Protein AF-A0A443ZGD3-F1 (afdb_monomer_lite)

Secondary structure (DSSP, 8-state):
------TTPPPPB-TTB-TTSEE-HHHHTTSPEEEEE--TT--TT-EEEEEEEEE-TT--EEEEEPPPEE--TTHHHH-EEEEEPHHHHHTTTTSEEEEEEEETTS-----EEEEES-SSSTTS-------

Structure (mmCIF, N/CA/C/O backbone):
data_AF-A0A443ZGD3-F1
#
_entry.id   AF-A0A443ZGD3-F1
#
loop_
_atom_site.group_PDB
_atom_site.id
_atom_site.type_symbol
_atom_site.label_atom_id
_atom_site.label_alt_id
_atom_site.label_comp_id
_atom_site.label_asym_id
_atom_site.label_entity_id
_atom_site.label_seq_id
_atom_site.pdbx_PDB_ins_code
_atom_site.Cartn_x
_atom_site.Cartn_y
_atom_site.Cartn_z
_atom_site.occupancy
_atom_site.B_iso_or_equiv
_atom_site.auth_seq_id
_atom_site.auth_comp_id
_atom_site.auth_asym_id
_atom_site.auth_atom_id
_atom_site.pdbx_PDB_model_num
ATOM 1 N N . MET A 1 1 ? 25.923 14.481 -15.126 1.00 35.41 1 MET A N 1
ATOM 2 C CA . MET A 1 1 ? 25.003 14.974 -14.079 1.00 35.41 1 MET A CA 1
ATOM 3 C C . MET A 1 1 ? 23.588 14.641 -14.518 1.00 35.41 1 MET A C 1
ATOM 5 O O . MET A 1 1 ? 23.131 15.212 -15.498 1.00 35.41 1 MET A O 1
ATOM 9 N N . SER A 1 2 ? 22.950 13.646 -13.897 1.00 38.53 2 SER A N 1
ATOM 10 C CA . SER A 1 2 ? 21.572 13.266 -14.232 1.00 38.53 2 SER A CA 1
ATOM 11 C C . SER A 1 2 ? 20.614 14.201 -13.501 1.00 38.53 2 SER A C 1
ATOM 13 O O . SER A 1 2 ? 20.649 14.291 -12.276 1.00 38.53 2 SER A O 1
ATOM 15 N N . VAL A 1 3 ? 19.807 14.933 -14.263 1.00 40.28 3 VAL A N 1
ATOM 16 C CA . VAL A 1 3 ? 18.680 15.705 -13.744 1.00 40.28 3 VAL A CA 1
ATOM 17 C C . VAL A 1 3 ? 17.654 14.688 -13.249 1.00 40.28 3 VAL A C 1
ATOM 19 O O . VAL A 1 3 ? 17.093 13.950 -14.058 1.00 40.28 3 VAL A O 1
ATOM 22 N N . LEU A 1 4 ? 17.425 14.624 -11.935 1.00 42.72 4 LEU A N 1
ATOM 23 C CA . LEU A 1 4 ? 16.331 13.845 -11.356 1.00 42.72 4 LEU A CA 1
ATOM 24 C C . LEU A 1 4 ? 15.015 14.413 -11.898 1.00 42.72 4 LEU A C 1
ATOM 26 O O . LEU A 1 4 ? 14.527 15.438 -11.426 1.00 42.72 4 LEU A O 1
ATOM 30 N N . ARG A 1 5 ? 14.464 13.786 -12.941 1.00 47.66 5 ARG A N 1
ATOM 31 C CA . ARG A 1 5 ? 13.128 14.108 -13.441 1.00 47.66 5 ARG A CA 1
ATOM 32 C C . ARG A 1 5 ? 12.121 13.625 -12.402 1.00 47.66 5 ARG A C 1
ATOM 34 O O . ARG A 1 5 ? 11.791 12.449 -12.353 1.00 47.66 5 ARG A O 1
ATOM 41 N N . THR A 1 6 ? 11.617 14.539 -11.584 1.00 49.94 6 THR A N 1
ATOM 42 C CA . THR A 1 6 ? 10.436 14.322 -10.732 1.00 49.94 6 THR A CA 1
ATOM 43 C C . THR A 1 6 ? 9.129 14.231 -11.536 1.00 49.94 6 THR A C 1
ATOM 45 O O . THR A 1 6 ? 8.075 13.976 -10.965 1.00 49.94 6 THR A O 1
ATOM 48 N N . SER A 1 7 ? 9.163 14.404 -12.861 1.00 48.62 7 SER A N 1
ATOM 49 C CA . SER A 1 7 ? 7.989 14.342 -13.736 1.00 48.62 7 SER A CA 1
ATOM 50 C C . SER A 1 7 ? 7.752 12.916 -14.259 1.00 48.62 7 SER A C 1
ATOM 52 O O . SER A 1 7 ? 8.286 12.552 -15.309 1.00 48.62 7 SER A O 1
ATOM 54 N N . GLY A 1 8 ? 6.969 12.108 -13.541 1.00 60.50 8 GLY A N 1
ATOM 55 C CA . GLY A 1 8 ? 6.509 10.803 -14.048 1.00 60.50 8 GLY A CA 1
ATOM 56 C C . GLY A 1 8 ? 6.043 9.798 -12.996 1.00 60.50 8 GLY A C 1
ATOM 57 O O . GLY A 1 8 ? 5.419 8.800 -13.344 1.00 60.50 8 GLY A O 1
ATOM 58 N N . PHE A 1 9 ? 6.318 10.047 -11.716 1.00 71.75 9 PHE A N 1
ATOM 59 C CA . PHE A 1 9 ? 5.877 9.147 -10.658 1.00 71.75 9 PHE A CA 1
ATOM 60 C C . PHE A 1 9 ? 4.459 9.466 -10.214 1.00 71.75 9 PHE A C 1
ATOM 62 O O . PHE A 1 9 ? 4.123 10.607 -9.898 1.00 71.75 9 PHE A O 1
ATOM 69 N N . GLU A 1 10 ? 3.639 8.427 -10.184 1.00 86.62 10 GLU A N 1
ATOM 70 C CA . GLU A 1 10 ? 2.233 8.520 -9.835 1.00 86.62 10 GLU A CA 1
ATOM 71 C C . GLU A 1 10 ? 2.024 8.063 -8.396 1.00 86.62 10 GLU A C 1
ATOM 73 O O . GLU A 1 10 ? 2.754 7.219 -7.862 1.00 86.62 10 GLU A O 1
ATOM 78 N N . LYS A 1 11 ? 1.000 8.639 -7.768 1.00 91.94 11 LYS A N 1
ATOM 79 C CA . LYS A 1 11 ? 0.497 8.178 -6.481 1.00 91.94 11 LYS A CA 1
ATOM 80 C C . LYS A 1 11 ? 0.023 6.728 -6.649 1.00 91.94 11 LYS A C 1
ATOM 82 O O . LYS A 1 11 ? -0.722 6.461 -7.594 1.00 91.94 11 LYS A O 1
ATOM 87 N N . PRO A 1 12 ? 0.422 5.795 -5.768 1.00 95.00 12 PRO A N 1
ATOM 88 C CA . PRO A 1 12 ? -0.102 4.443 -5.851 1.00 95.00 12 PRO A CA 1
ATOM 89 C C . PRO A 1 12 ? -1.615 4.459 -5.604 1.00 95.00 12 PRO A C 1
ATOM 91 O O . PRO A 1 12 ? -2.139 5.347 -4.930 1.00 95.00 12 PRO A O 1
ATOM 94 N N . ARG A 1 13 ? -2.326 3.478 -6.153 1.00 96.38 13 ARG A N 1
ATOM 95 C CA . ARG A 1 13 ? -3.787 3.393 -6.053 1.00 96.38 13 ARG A CA 1
ATOM 96 C C . ARG A 1 13 ? -4.187 2.311 -5.065 1.00 96.38 13 ARG A C 1
ATOM 98 O O . ARG A 1 13 ? -3.614 1.232 -5.087 1.00 96.38 13 ARG A O 1
ATOM 105 N N . ILE A 1 14 ? -5.201 2.573 -4.252 1.00 97.62 14 ILE A N 1
ATOM 106 C CA . ILE A 1 14 ? -5.879 1.560 -3.436 1.00 97.62 14 ILE A CA 1
ATOM 107 C C . ILE A 1 14 ? -7.326 1.532 -3.946 1.00 97.62 14 ILE A C 1
ATOM 109 O O . ILE A 1 14 ? -8.044 2.505 -3.713 1.00 97.62 14 ILE A O 1
ATOM 113 N N . PRO A 1 15 ? -7.728 0.519 -4.739 1.00 96.81 15 PRO A N 1
ATOM 114 C CA . PRO A 1 15 ? -9.033 0.510 -5.405 1.00 96.81 15 PRO A CA 1
ATOM 115 C C . PRO A 1 15 ? -10.226 0.523 -4.449 1.00 96.81 15 PRO A C 1
ATOM 117 O O . PRO A 1 15 ? -11.250 1.102 -4.790 1.00 96.81 15 PRO A O 1
ATOM 120 N N . ASP A 1 16 ? -10.065 -0.063 -3.263 1.00 95.31 16 ASP A N 1
ATOM 121 C CA . ASP A 1 16 ? -11.137 -0.224 -2.274 1.00 95.31 16 ASP A CA 1
ATOM 122 C C . ASP A 1 16 ? -11.349 1.024 -1.397 1.00 95.31 16 ASP A C 1
ATOM 124 O O . ASP A 1 16 ? -12.081 0.977 -0.411 1.00 95.31 16 ASP A O 1
ATOM 128 N N . LEU A 1 17 ? -10.709 2.152 -1.730 1.00 96.19 17 LEU A N 1
ATOM 129 C CA . LEU A 1 17 ? -10.970 3.415 -1.046 1.00 96.19 17 LEU A CA 1
ATOM 130 C C . LEU A 1 17 ? -12.276 4.041 -1.522 1.00 96.19 17 LEU A C 1
ATOM 132 O O . LEU A 1 17 ? -12.499 4.217 -2.721 1.00 96.19 17 LEU A O 1
ATOM 136 N N . ASN A 1 18 ? -13.092 4.477 -0.566 1.00 94.31 18 ASN A N 1
ATOM 137 C CA . ASN A 1 18 ? -14.241 5.327 -0.853 1.00 94.31 18 ASN A CA 1
ATOM 138 C C . ASN A 1 18 ? -13.818 6.781 -1.181 1.00 94.31 18 ASN A C 1
ATOM 140 O O . ASN A 1 18 ? -12.638 7.144 -1.159 1.00 94.31 18 ASN A O 1
ATOM 144 N N . GLU A 1 19 ? -14.795 7.650 -1.454 1.00 93.56 19 GLU A N 1
ATOM 145 C CA . GLU A 1 19 ? -14.567 9.069 -1.782 1.00 93.56 19 GLU A CA 1
ATOM 146 C C . GLU A 1 19 ? -13.884 9.884 -0.662 1.00 93.56 19 GLU A C 1
ATOM 148 O O . GLU A 1 19 ? -13.304 10.939 -0.925 1.00 93.56 19 GLU A O 1
ATOM 153 N N . PHE A 1 20 ? -13.885 9.372 0.571 1.00 93.81 20 PHE A N 1
ATOM 154 C CA . PHE 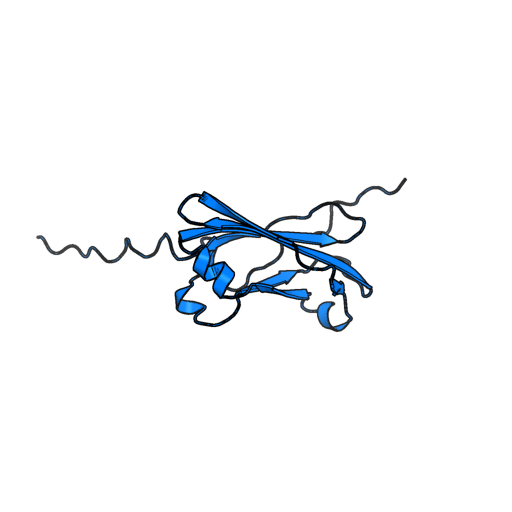A 1 20 ? -13.235 9.966 1.741 1.00 93.81 20 PHE A CA 1
ATOM 155 C C . PHE A 1 20 ? -11.839 9.381 2.017 1.00 93.81 20 PHE A C 1
ATOM 157 O O . PHE A 1 20 ? -11.196 9.758 2.996 1.00 93.81 20 PHE A O 1
ATOM 164 N N . ASN A 1 21 ? -11.324 8.523 1.129 1.00 95.88 21 ASN A N 1
ATOM 165 C CA . ASN A 1 21 ? -10.102 7.738 1.322 1.00 95.88 21 ASN A CA 1
ATOM 166 C C . ASN A 1 21 ? -10.186 6.777 2.517 1.00 95.88 21 ASN A C 1
ATOM 168 O O . ASN A 1 21 ? -9.197 6.587 3.219 1.00 95.88 21 ASN A O 1
ATOM 172 N N . GLU A 1 22 ? -11.336 6.166 2.766 1.00 96.44 22 GLU A N 1
ATOM 173 C CA . GLU A 1 22 ? -11.481 5.157 3.817 1.00 96.44 22 GLU A CA 1
ATOM 174 C C . GLU A 1 22 ? -11.538 3.759 3.214 1.00 96.44 22 GLU A C 1
ATOM 176 O O . GLU A 1 22 ? -12.154 3.552 2.168 1.00 96.44 22 GLU A O 1
ATOM 181 N N . VAL A 1 23 ? -10.920 2.806 3.906 1.00 96.56 23 VAL A N 1
ATOM 182 C CA . VAL A 1 23 ? -11.120 1.376 3.673 1.00 96.56 23 VAL A CA 1
ATOM 183 C C . VAL A 1 23 ? -12.332 0.930 4.487 1.00 96.56 23 VAL A C 1
ATOM 185 O O . VAL A 1 23 ? -12.318 1.035 5.715 1.00 96.56 23 VAL A O 1
ATOM 188 N N . ASP A 1 24 ? -13.363 0.413 3.823 1.00 95.44 24 ASP A N 1
ATOM 189 C CA . ASP A 1 24 ? -14.459 -0.288 4.493 1.00 95.44 24 ASP A CA 1
ATOM 190 C C . ASP A 1 24 ? -13.982 -1.694 4.891 1.00 95.44 24 ASP A C 1
ATOM 192 O O . ASP A 1 24 ? -13.894 -2.601 4.065 1.00 95.44 24 ASP A O 1
ATOM 196 N N . ILE A 1 25 ? -13.606 -1.852 6.161 1.00 94.31 25 ILE A N 1
ATOM 197 C CA . ILE A 1 25 ? -13.063 -3.108 6.696 1.00 94.31 25 ILE A CA 1
ATOM 198 C C . ILE A 1 25 ? -14.129 -4.213 6.705 1.00 94.31 25 ILE A C 1
ATOM 200 O O . ILE A 1 25 ? -13.798 -5.374 6.470 1.00 94.31 25 ILE A O 1
ATOM 204 N N . ASP A 1 26 ? -15.403 -3.862 6.901 1.00 92.81 26 ASP A N 1
ATOM 205 C CA . ASP A 1 26 ? -16.492 -4.839 6.864 1.00 92.81 26 ASP A CA 1
ATOM 206 C C . ASP A 1 26 ? -16.679 -5.365 5.432 1.00 92.81 26 ASP A C 1
ATOM 208 O O . ASP A 1 26 ? -16.846 -6.568 5.222 1.00 92.81 26 ASP A O 1
ATOM 212 N N . GLN A 1 27 ? -16.584 -4.481 4.430 1.00 93.88 27 GLN A N 1
ATOM 213 C CA . GLN A 1 27 ? -16.614 -4.870 3.017 1.00 93.88 27 GLN A CA 1
ATOM 214 C C . GLN A 1 27 ? -15.362 -5.653 2.590 1.00 93.88 27 GLN A C 1
ATOM 216 O O . GLN A 1 27 ? -15.462 -6.546 1.746 1.00 93.88 27 GLN A O 1
ATOM 221 N N . LEU A 1 28 ? -14.195 -5.335 3.159 1.00 95.50 28 LEU A N 1
ATOM 222 C CA . LEU A 1 28 ? -12.941 -6.049 2.900 1.00 95.50 28 LEU A CA 1
ATOM 223 C C . LEU A 1 28 ? -13.021 -7.525 3.338 1.00 95.50 28 LEU A C 1
ATOM 225 O O . LEU A 1 28 ? -12.415 -8.395 2.704 1.00 95.50 28 LEU A O 1
ATOM 229 N N . GLY A 1 29 ? -13.787 -7.812 4.398 1.00 94.75 29 GLY A N 1
ATOM 230 C CA . GLY A 1 29 ? -13.961 -9.155 4.948 1.00 94.75 29 GLY A CA 1
ATOM 231 C C . GLY A 1 29 ? -12.624 -9.771 5.366 1.00 94.75 29 GLY A C 1
ATOM 232 O O . GLY A 1 29 ? -11.789 -9.097 5.960 1.00 94.75 29 GLY A O 1
ATOM 233 N N . ASP A 1 30 ? -12.393 -11.036 5.004 1.00 96.31 30 ASP A N 1
ATOM 234 C CA . ASP A 1 30 ? -11.136 -11.753 5.289 1.00 96.31 30 ASP A CA 1
ATOM 235 C C . ASP A 1 30 ? -10.050 -11.535 4.208 1.00 96.31 30 ASP A C 1
ATOM 237 O O . ASP A 1 30 ? -8.957 -12.109 4.263 1.00 96.31 30 ASP A O 1
ATOM 241 N N . GLY A 1 31 ? -10.351 -10.742 3.175 1.00 96.50 31 GLY A N 1
ATOM 242 C CA . GLY A 1 31 ? -9.462 -10.503 2.040 1.00 96.50 31 GLY A CA 1
ATOM 243 C C . GLY A 1 31 ? -8.312 -9.539 2.364 1.00 96.50 31 GLY A C 1
ATOM 244 O O . GLY A 1 31 ? -8.431 -8.693 3.250 1.00 96.50 31 GLY A O 1
ATOM 245 N N . PRO A 1 32 ? -7.172 -9.622 1.653 1.00 97.50 32 PRO A N 1
ATOM 246 C CA . PRO A 1 32 ? -6.126 -8.612 1.768 1.00 97.50 32 PRO A CA 1
ATOM 247 C C . PRO A 1 32 ? -6.573 -7.294 1.127 1.00 97.50 32 PRO A C 1
ATOM 249 O O . PRO A 1 32 ? -7.245 -7.307 0.096 1.00 97.50 32 PRO A O 1
ATOM 252 N N . LEU A 1 33 ? -6.103 -6.164 1.655 1.00 97.88 33 LEU A N 1
ATOM 253 C CA . LEU A 1 33 ? -6.239 -4.881 0.968 1.00 97.88 33 LEU A CA 1
ATOM 254 C C . LEU A 1 33 ? -5.248 -4.825 -0.199 1.00 97.88 33 LEU A C 1
ATOM 256 O O . LEU A 1 33 ? -4.056 -5.112 -0.035 1.00 97.88 33 LEU A O 1
ATOM 260 N N . LEU A 1 34 ? -5.733 -4.456 -1.383 1.00 97.94 34 LEU A N 1
ATOM 261 C CA . LEU A 1 34 ? -4.906 -4.366 -2.583 1.00 97.94 34 LEU A CA 1
ATOM 262 C C . LEU A 1 34 ? -4.425 -2.935 -2.811 1.00 97.94 34 LEU A C 1
ATOM 264 O O . LEU A 1 34 ? -5.206 -1.986 -2.819 1.00 97.94 34 LEU A O 1
ATOM 268 N N . ALA A 1 35 ? -3.131 -2.790 -3.078 1.00 97.38 35 ALA A N 1
ATOM 269 C CA . ALA A 1 35 ? -2.544 -1.545 -3.546 1.00 97.38 35 ALA A CA 1
ATOM 270 C C . ALA A 1 35 ? -1.828 -1.770 -4.881 1.00 97.38 35 ALA A C 1
ATOM 272 O O . ALA A 1 35 ? -1.176 -2.788 -5.086 1.00 97.38 35 ALA A O 1
ATOM 273 N N . ILE A 1 36 ? -1.947 -0.822 -5.801 1.00 97.62 36 ILE A N 1
ATOM 274 C CA . ILE A 1 36 ? -1.416 -0.907 -7.159 1.00 97.62 36 ILE A CA 1
ATOM 275 C C . ILE A 1 36 ? -0.362 0.176 -7.332 1.00 97.62 36 ILE A C 1
ATOM 277 O O . ILE A 1 36 ? -0.634 1.370 -7.177 1.00 97.62 36 ILE A O 1
ATOM 281 N N . ILE A 1 37 ? 0.843 -0.253 -7.687 1.00 95.75 37 ILE A N 1
ATOM 282 C CA . ILE A 1 37 ? 1.943 0.628 -8.054 1.00 95.75 37 ILE A CA 1
ATOM 283 C C . ILE A 1 37 ? 2.018 0.675 -9.575 1.00 95.75 37 ILE A C 1
ATOM 285 O O . ILE A 1 37 ? 2.280 -0.335 -10.227 1.00 95.75 37 ILE A O 1
ATOM 289 N N . LYS A 1 38 ? 1.822 1.866 -10.136 1.00 94.94 38 LYS A N 1
ATOM 290 C CA . LYS A 1 38 ? 2.027 2.166 -11.551 1.00 94.94 38 LYS A CA 1
ATOM 291 C C . LYS A 1 38 ? 2.720 3.517 -11.667 1.00 94.94 38 LYS A C 1
ATOM 293 O O . LYS A 1 38 ? 2.514 4.377 -10.818 1.00 94.94 38 LYS A O 1
ATOM 298 N N . TYR A 1 39 ? 3.579 3.671 -12.665 1.00 92.38 39 TYR A N 1
ATOM 299 C CA . TYR A 1 39 ? 4.249 4.933 -12.957 1.00 92.38 39 TYR A CA 1
ATOM 300 C C . TYR A 1 39 ? 4.640 5.007 -14.429 1.00 92.38 39 TYR A C 1
ATOM 302 O O . TYR A 1 39 ? 4.860 3.981 -15.086 1.00 92.38 39 TYR A O 1
ATOM 310 N N . ALA A 1 40 ? 4.751 6.231 -14.937 1.00 89.88 40 ALA A N 1
ATOM 311 C CA . ALA A 1 40 ? 5.213 6.480 -16.289 1.00 89.88 40 ALA A CA 1
ATOM 312 C C . ALA A 1 40 ? 6.663 6.001 -16.454 1.00 89.88 40 ALA A C 1
ATOM 314 O O . ALA A 1 40 ? 7.536 6.316 -15.647 1.00 89.88 40 ALA A O 1
ATOM 315 N N . GLY A 1 41 ? 6.920 5.244 -17.521 1.00 90.00 41 GLY A N 1
ATOM 316 C CA . GLY A 1 41 ? 8.244 4.676 -17.787 1.00 90.00 41 GLY A CA 1
ATOM 317 C C . GLY A 1 41 ? 8.579 3.419 -16.981 1.00 90.00 41 GLY A C 1
ATOM 318 O O . GLY A 1 41 ? 9.734 3.010 -16.993 1.00 90.00 41 GLY A O 1
ATOM 319 N N . MET A 1 42 ? 7.599 2.800 -16.310 1.00 92.94 42 MET A N 1
ATOM 320 C CA . MET A 1 42 ? 7.753 1.462 -15.732 1.00 92.94 42 MET A CA 1
ATOM 321 C C . MET A 1 42 ? 8.268 0.473 -16.783 1.00 92.94 42 MET A C 1
ATOM 323 O O . MET A 1 42 ? 7.678 0.347 -17.855 1.00 92.94 42 MET A O 1
ATOM 327 N N . GLN A 1 43 ? 9.348 -0.231 -16.450 1.00 94.62 43 GLN A N 1
ATOM 328 C CA . GLN A 1 43 ? 10.037 -1.175 -17.332 1.00 94.62 43 GLN A CA 1
ATOM 329 C C . GLN A 1 43 ? 10.422 -2.450 -16.574 1.00 94.62 43 GLN A C 1
ATOM 331 O O . GLN A 1 43 ? 10.618 -2.431 -15.357 1.00 94.62 43 GLN A O 1
ATOM 336 N N . VAL A 1 44 ? 10.554 -3.564 -17.299 1.00 96.75 44 VAL A N 1
ATOM 337 C C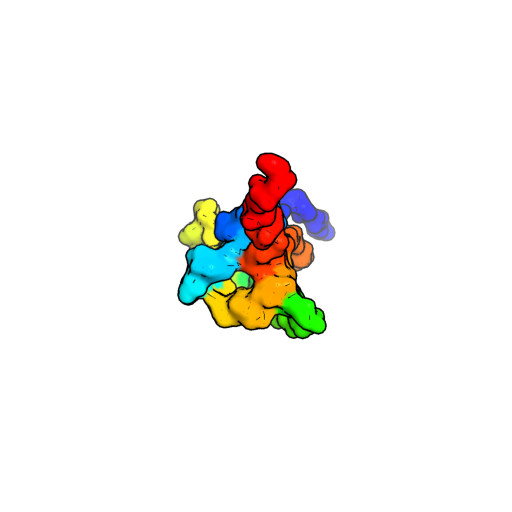A . VAL A 1 44 ? 11.000 -4.837 -16.718 1.00 96.75 44 VAL A CA 1
ATOM 338 C C . VAL A 1 44 ? 12.368 -4.677 -16.059 1.00 96.75 44 VAL A C 1
ATOM 340 O O . VAL A 1 44 ? 13.284 -4.088 -16.628 1.00 96.75 44 VAL A O 1
ATOM 343 N N . GLY A 1 45 ? 12.507 -5.239 -14.860 1.00 94.88 45 GLY A N 1
ATOM 344 C CA . GLY A 1 45 ? 13.748 -5.219 -14.090 1.00 94.88 45 GLY A CA 1
ATOM 345 C C . GLY A 1 45 ? 13.909 -4.014 -13.164 1.00 94.88 45 GLY A C 1
ATOM 346 O O . GLY A 1 45 ? 14.805 -4.045 -12.318 1.00 94.88 45 GLY A O 1
ATOM 347 N N . ASP A 1 46 ? 13.036 -3.001 -13.243 1.00 94.38 46 ASP A N 1
ATOM 348 C CA . ASP A 1 46 ? 12.963 -1.976 -12.200 1.00 94.38 46 ASP A CA 1
ATOM 349 C C . ASP A 1 46 ? 12.740 -2.646 -10.838 1.00 94.38 46 ASP A C 1
ATOM 351 O O . ASP A 1 46 ? 11.911 -3.545 -10.698 1.00 94.38 46 ASP A O 1
ATOM 355 N N . LEU A 1 47 ? 13.468 -2.205 -9.814 1.00 95.06 47 LEU A N 1
ATOM 356 C CA . LEU A 1 47 ? 13.287 -2.702 -8.453 1.00 95.06 47 LEU A CA 1
ATOM 357 C C . LEU A 1 47 ? 12.430 -1.719 -7.662 1.00 95.06 47 LEU A C 1
ATOM 359 O O . LEU A 1 47 ? 12.846 -0.589 -7.412 1.00 95.06 47 LEU A O 1
ATOM 363 N N . VAL A 1 48 ? 11.257 -2.168 -7.230 1.00 94.50 48 VAL A N 1
ATOM 364 C CA . VAL A 1 48 ? 10.285 -1.371 -6.477 1.00 94.50 48 VAL A CA 1
ATOM 365 C C . VAL A 1 48 ? 10.291 -1.803 -5.014 1.00 94.50 48 VAL A C 1
ATOM 367 O O . VAL A 1 48 ? 10.239 -2.991 -4.717 1.00 94.50 48 VAL A O 1
ATOM 370 N N . ALA A 1 49 ? 10.338 -0.850 -4.087 1.00 94.75 49 ALA A N 1
ATOM 371 C CA . ALA A 1 49 ? 10.245 -1.076 -2.647 1.00 94.75 49 ALA A CA 1
ATOM 372 C C . ALA A 1 49 ? 8.947 -0.453 -2.101 1.00 94.75 49 ALA A C 1
ATOM 374 O O . ALA A 1 49 ? 8.911 0.763 -1.898 1.00 94.75 49 ALA A O 1
ATOM 375 N N . PRO A 1 50 ? 7.880 -1.248 -1.897 1.00 95.69 50 PRO A N 1
ATOM 376 C CA . PRO A 1 50 ? 6.647 -0.790 -1.263 1.00 95.69 50 PRO A CA 1
ATOM 377 C C . PRO A 1 50 ? 6.833 -0.519 0.233 1.00 95.69 50 PRO A C 1
ATOM 379 O O . PRO A 1 50 ? 7.570 -1.235 0.917 1.00 95.69 50 PRO A O 1
ATOM 382 N N . ARG A 1 51 ? 6.100 0.465 0.751 1.00 96.19 51 ARG A N 1
ATOM 383 C CA . ARG A 1 51 ? 6.056 0.806 2.172 1.00 96.19 51 ARG A CA 1
ATOM 384 C C . ARG A 1 51 ? 4.626 1.106 2.610 1.00 96.19 51 ARG A C 1
ATOM 386 O O . ARG A 1 51 ? 3.910 1.853 1.946 1.00 96.19 51 ARG A O 1
ATOM 393 N N . TRP A 1 52 ? 4.236 0.536 3.741 1.00 97.06 52 TRP A N 1
ATOM 394 C CA . TRP A 1 52 ? 2.954 0.751 4.400 1.00 97.06 52 TRP A CA 1
ATOM 395 C C . TRP A 1 52 ? 3.209 1.233 5.824 1.00 97.06 52 TRP A C 1
ATOM 397 O O . TRP A 1 52 ? 3.691 0.476 6.661 1.00 97.06 52 TRP A O 1
ATOM 407 N N . VAL A 1 53 ? 2.929 2.504 6.088 1.00 96.88 53 VAL A N 1
ATOM 408 C CA . VAL A 1 53 ? 3.260 3.159 7.359 1.00 96.88 53 VAL A CA 1
ATOM 409 C C . VAL A 1 53 ? 2.044 3.882 7.899 1.00 96.88 53 VAL A C 1
ATOM 411 O O . VAL A 1 53 ? 1.323 4.524 7.141 1.00 96.88 53 VAL A O 1
ATOM 414 N N . GLY A 1 54 ? 1.813 3.815 9.200 1.00 97.19 54 GLY A N 1
ATOM 415 C CA . GLY A 1 54 ? 0.627 4.419 9.781 1.00 97.19 54 GLY A CA 1
ATOM 416 C C . GLY A 1 54 ? 0.579 4.312 11.286 1.00 97.19 54 GLY A C 1
ATOM 417 O O . GLY A 1 54 ? 1.575 3.987 11.939 1.00 97.19 54 GLY A O 1
ATOM 418 N N . ALA A 1 55 ? -0.598 4.610 11.817 1.00 97.50 55 ALA A N 1
ATOM 419 C CA . ALA A 1 55 ? -0.896 4.436 13.220 1.00 97.50 55 ALA A CA 1
ATOM 420 C C . ALA A 1 55 ? -2.339 3.970 13.411 1.00 97.50 55 ALA A C 1
ATOM 422 O O . ALA A 1 55 ? -3.236 4.416 12.693 1.00 97.50 55 ALA A O 1
ATOM 423 N N . GLY A 1 56 ? -2.556 3.091 14.385 1.00 95.06 56 GLY A N 1
ATOM 424 C CA . GLY A 1 56 ? -3.898 2.711 14.809 1.00 95.06 56 GLY A CA 1
ATOM 425 C C . GLY A 1 56 ? -4.571 3.785 15.681 1.00 95.06 56 GLY A C 1
ATOM 426 O O . GLY A 1 56 ? -4.001 4.863 15.907 1.00 95.06 56 GLY A O 1
ATOM 427 N N . PRO A 1 57 ? -5.806 3.541 16.154 1.00 93.88 57 PRO A N 1
ATOM 428 C CA . PRO A 1 57 ? -6.643 4.549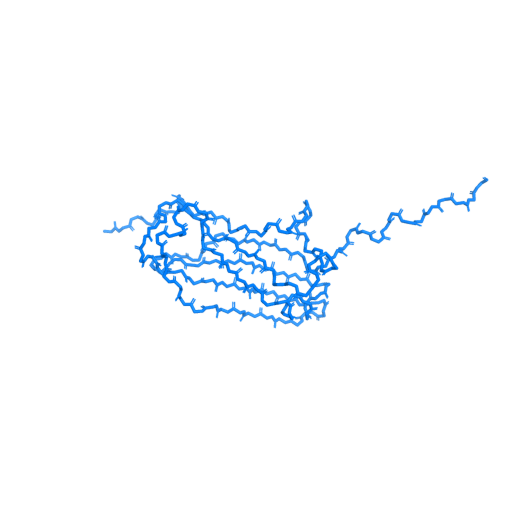 16.810 1.00 93.88 57 PRO A CA 1
ATOM 429 C C . PRO A 1 57 ? -6.059 5.088 18.122 1.00 93.88 57 PRO A C 1
ATOM 431 O O . PRO A 1 57 ? -6.432 6.183 18.546 1.00 93.88 57 PRO A O 1
ATOM 434 N N . THR A 1 58 ? -5.157 4.349 18.778 1.00 93.62 58 THR A N 1
ATOM 435 C CA . THR A 1 58 ? -4.519 4.779 20.033 1.00 93.62 58 THR A CA 1
ATOM 436 C C . THR A 1 58 ? -3.133 5.397 19.825 1.00 93.62 58 THR A C 1
ATOM 438 O O . THR A 1 58 ? -2.483 5.800 20.790 1.00 93.62 58 THR A O 1
ATOM 441 N N . GLY A 1 59 ? -2.697 5.542 18.568 1.00 91.50 59 GLY A N 1
ATOM 442 C CA . GLY A 1 59 ? -1.399 6.108 18.194 1.00 91.50 59 GLY A CA 1
ATOM 443 C C . GLY A 1 59 ? -0.266 5.082 18.111 1.00 91.50 59 GLY A C 1
ATOM 444 O O . GLY A 1 59 ? 0.893 5.466 17.956 1.00 91.50 59 GLY A O 1
ATOM 445 N N . GLU A 1 60 ? -0.575 3.790 18.201 1.00 94.62 60 GLU A N 1
ATOM 446 C CA . GLU A 1 60 ? 0.356 2.695 17.965 1.00 94.62 60 GLU A CA 1
ATOM 447 C C . GLU A 1 60 ? 0.841 2.717 16.514 1.00 94.62 60 GLU A C 1
ATOM 449 O O . GLU A 1 60 ? 0.055 2.611 15.578 1.00 94.62 60 GLU A O 1
ATOM 454 N N . VAL A 1 61 ? 2.146 2.906 16.323 1.00 96.00 61 VAL A N 1
ATOM 455 C CA . VAL A 1 61 ? 2.741 3.070 14.994 1.00 96.00 61 VAL A CA 1
ATOM 456 C C . VAL A 1 61 ? 3.123 1.729 14.378 1.00 96.00 61 VAL A C 1
ATOM 458 O O . VAL A 1 61 ? 3.620 0.834 15.062 1.00 96.00 61 VAL A O 1
ATOM 461 N N . PHE A 1 62 ? 2.979 1.626 13.061 1.00 95.50 62 PHE A N 1
ATOM 462 C CA . PHE A 1 62 ? 3.525 0.528 12.267 1.00 95.50 62 PHE A CA 1
ATOM 463 C C . PHE A 1 62 ? 4.254 1.069 11.034 1.00 95.50 62 PHE A C 1
ATOM 465 O O . PHE A 1 62 ? 3.905 2.118 10.493 1.00 95.50 62 PHE A O 1
ATOM 472 N N . ASP A 1 63 ? 5.268 0.333 10.583 1.00 95.44 63 ASP A N 1
ATOM 473 C CA . ASP A 1 63 ? 6.060 0.647 9.391 1.00 95.44 63 ASP A CA 1
ATOM 474 C C . ASP A 1 63 ? 6.490 -0.663 8.716 1.00 95.44 63 ASP A C 1
ATOM 476 O O . ASP A 1 63 ? 7.482 -1.289 9.088 1.00 95.44 63 ASP A O 1
ATOM 480 N N . ASP A 1 64 ? 5.680 -1.129 7.768 1.00 92.00 64 ASP A N 1
ATOM 481 C CA . ASP A 1 64 ? 5.928 -2.339 6.988 1.00 92.00 64 ASP A CA 1
ATOM 482 C C . ASP A 1 64 ? 6.624 -1.972 5.675 1.00 92.00 64 ASP A C 1
ATOM 484 O O . ASP A 1 64 ? 6.007 -1.494 4.717 1.00 92.00 64 ASP A O 1
ATOM 488 N N . ILE A 1 65 ? 7.932 -2.212 5.637 1.00 87.06 65 ILE A N 1
ATOM 489 C CA . ILE A 1 65 ? 8.748 -2.104 4.430 1.00 87.06 65 ILE A CA 1
ATOM 490 C C . ILE A 1 65 ? 8.816 -3.488 3.787 1.00 87.06 65 ILE A C 1
ATOM 492 O O . ILE A 1 65 ? 9.376 -4.429 4.354 1.00 87.06 65 ILE A O 1
ATOM 496 N N . LYS A 1 66 ? 8.282 -3.613 2.571 1.00 83.69 66 LYS A N 1
ATOM 497 C CA . LYS A 1 66 ? 8.336 -4.868 1.817 1.00 83.69 66 LYS A CA 1
ATOM 498 C C . LYS A 1 66 ? 9.701 -5.049 1.146 1.00 83.69 66 LYS A C 1
ATOM 500 O O . LYS A 1 66 ? 10.463 -4.102 0.936 1.00 83.69 66 LYS A O 1
ATOM 505 N N . ALA A 1 67 ? 9.997 -6.296 0.781 1.00 86.31 67 ALA A N 1
ATOM 506 C CA . ALA A 1 67 ? 11.162 -6.619 -0.036 1.00 86.31 67 ALA A CA 1
ATOM 507 C C . ALA A 1 67 ? 11.137 -5.849 -1.368 1.00 86.31 67 ALA A C 1
ATOM 509 O O . ALA A 1 67 ? 10.077 -5.455 -1.855 1.00 86.31 67 ALA A O 1
ATOM 510 N N . ARG A 1 68 ? 12.314 -5.667 -1.978 1.00 93.31 68 ARG A N 1
ATOM 511 C CA . ARG A 1 68 ? 12.407 -5.122 -3.337 1.00 93.31 68 ARG A CA 1
ATOM 512 C C . ARG A 1 68 ? 11.829 -6.133 -4.319 1.00 93.31 68 ARG A C 1
ATOM 514 O O . ARG A 1 68 ? 12.320 -7.256 -4.398 1.00 93.31 68 ARG A O 1
ATOM 521 N N . LEU A 1 69 ? 10.814 -5.715 -5.057 1.00 95.12 69 LEU A N 1
ATOM 522 C CA . LEU A 1 69 ? 10.113 -6.526 -6.038 1.00 95.12 69 LEU A CA 1
ATOM 523 C C . LEU A 1 69 ? 10.558 -6.100 -7.440 1.00 95.12 69 LEU A C 1
ATOM 525 O O . LEU A 1 69 ? 10.511 -4.902 -7.738 1.00 95.12 69 LEU A O 1
ATOM 529 N N . PRO A 1 70 ? 11.008 -7.033 -8.293 1.00 96.31 70 PRO A N 1
ATOM 530 C CA . PRO A 1 70 ? 11.291 -6.719 -9.682 1.00 96.31 70 PRO A CA 1
ATOM 531 C C . PRO A 1 70 ? 9.985 -6.484 -10.443 1.00 96.31 70 PRO A C 1
ATOM 533 O O . PRO A 1 70 ? 9.017 -7.229 -10.287 1.00 96.31 70 PRO A O 1
ATOM 536 N N . VAL A 1 71 ? 9.971 -5.472 -11.303 1.00 96.31 71 VAL A N 1
ATOM 537 C CA . VAL A 1 71 ? 8.906 -5.300 -12.288 1.00 96.31 71 VAL A CA 1
ATOM 538 C C . VAL A 1 71 ? 9.038 -6.395 -13.344 1.00 96.31 71 VAL A C 1
ATOM 540 O O . VAL A 1 71 ? 10.100 -6.561 -13.946 1.00 96.31 71 VAL A O 1
ATOM 543 N N . LEU A 1 72 ? 7.956 -7.139 -13.561 1.00 97.62 72 LEU A N 1
ATOM 544 C CA . LEU A 1 72 ? 7.823 -8.157 -14.598 1.00 97.62 72 LEU A CA 1
ATOM 545 C C . LEU A 1 72 ? 6.961 -7.629 -15.751 1.00 97.62 72 LEU A C 1
ATOM 547 O O . LEU A 1 72 ? 6.220 -6.659 -15.583 1.00 97.62 72 LEU A O 1
ATOM 551 N N . GLU A 1 73 ? 7.038 -8.292 -16.907 1.00 97.81 73 GLU A N 1
ATOM 552 C CA . GLU A 1 73 ? 6.301 -7.916 -18.126 1.00 97.81 73 GLU A CA 1
ATOM 553 C C . GLU A 1 73 ? 4.788 -7.774 -17.866 1.00 97.81 73 GLU A C 1
ATOM 555 O O . GLU A 1 73 ? 4.156 -6.816 -18.302 1.00 97.81 73 GLU A O 1
ATOM 560 N N . GLU A 1 74 ? 4.216 -8.669 -17.057 1.00 97.12 74 GLU A N 1
ATOM 561 C CA . GLU A 1 74 ? 2.792 -8.670 -16.689 1.00 97.12 74 GLU A CA 1
ATOM 562 C C . GLU A 1 74 ? 2.332 -7.410 -15.923 1.00 97.12 74 GLU A C 1
ATOM 564 O O . GLU A 1 74 ? 1.146 -7.079 -15.927 1.00 97.12 74 GLU A O 1
ATOM 569 N N . TYR A 1 75 ? 3.250 -6.662 -15.302 1.00 96.94 75 TYR A N 1
ATOM 570 C CA . TYR A 1 75 ? 2.932 -5.422 -14.578 1.00 96.94 75 TYR A CA 1
ATOM 571 C C . TYR A 1 75 ? 2.975 -4.184 -15.486 1.00 96.94 75 TYR A C 1
ATOM 573 O O . TYR A 1 75 ? 2.527 -3.099 -15.094 1.00 96.94 75 TYR A O 1
ATOM 581 N N . LEU A 1 76 ? 3.491 -4.306 -16.713 1.00 95.56 76 LEU A N 1
ATOM 582 C CA . LEU A 1 76 ? 3.642 -3.166 -17.618 1.00 95.56 76 LEU A CA 1
ATOM 583 C C . LEU A 1 76 ? 2.312 -2.604 -18.116 1.00 95.56 76 LEU A C 1
ATOM 585 O O . LEU A 1 76 ? 2.260 -1.429 -18.471 1.00 95.56 76 LEU A O 1
ATOM 589 N N . GLU A 1 77 ? 1.232 -3.374 -18.083 1.00 95.44 77 GLU A N 1
ATOM 590 C CA . GLU A 1 77 ? -0.097 -2.863 -18.418 1.00 95.44 77 GLU A CA 1
ATOM 591 C C . GLU A 1 77 ? -0.802 -2.323 -17.167 1.00 95.44 77 GLU A C 1
ATOM 593 O O . GLU A 1 77 ? -1.085 -1.129 -17.070 1.00 95.44 77 GLU A O 1
ATOM 598 N N . ASN A 1 78 ? -0.989 -3.177 -16.157 1.00 95.19 78 ASN A N 1
ATOM 599 C CA . ASN A 1 78 ? -1.895 -2.900 -15.035 1.00 95.19 78 ASN A CA 1
ATOM 600 C C . ASN A 1 78 ? -1.201 -2.452 -13.737 1.00 95.19 78 ASN A C 1
ATOM 602 O O . ASN A 1 78 ? -1.866 -2.019 -12.796 1.00 95.19 78 ASN A O 1
ATOM 606 N N . GLY A 1 79 ? 0.129 -2.506 -13.689 1.00 96.00 79 GLY A N 1
ATOM 607 C CA . GLY A 1 79 ? 0.920 -2.191 -12.5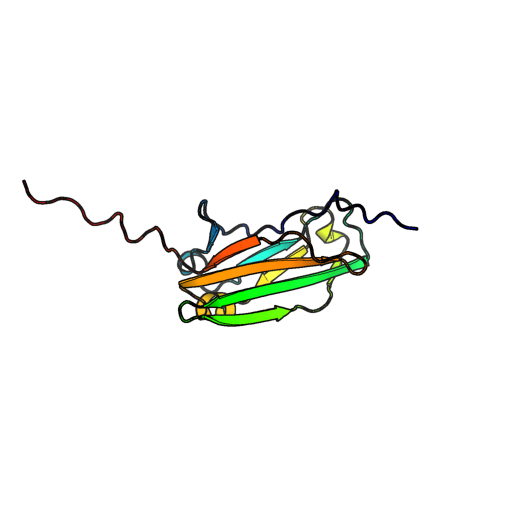03 1.00 96.00 79 GLY A CA 1
ATOM 608 C C . GLY A 1 79 ? 1.181 -3.393 -11.601 1.00 96.00 79 GLY A C 1
ATOM 609 O O . GLY A 1 79 ? 0.635 -4.482 -11.773 1.00 96.00 79 GLY A O 1
ATOM 610 N N . LEU A 1 80 ? 2.062 -3.174 -10.629 1.00 96.44 80 LEU A N 1
ATOM 611 C CA . LEU A 1 80 ? 2.439 -4.159 -9.625 1.00 96.44 80 LEU A CA 1
ATOM 612 C C . LEU A 1 80 ? 1.416 -4.138 -8.485 1.00 96.44 80 LEU A C 1
ATOM 614 O O . LEU A 1 80 ? 1.245 -3.112 -7.821 1.00 96.44 80 LEU A O 1
ATOM 618 N N . VAL A 1 81 ? 0.764 -5.276 -8.241 1.00 97.31 81 VAL A N 1
ATOM 619 C CA . VAL A 1 81 ? -0.206 -5.437 -7.150 1.00 97.31 81 VAL A CA 1
ATOM 620 C C . VAL A 1 81 ? 0.507 -5.864 -5.872 1.00 97.31 81 VAL A C 1
ATOM 622 O O . VAL A 1 81 ? 1.149 -6.912 -5.812 1.00 97.31 81 VAL A O 1
ATOM 625 N N . ILE A 1 82 ? 0.341 -5.069 -4.823 1.00 97.31 82 ILE A N 1
ATOM 626 C CA . ILE A 1 82 ? 0.805 -5.340 -3.469 1.00 97.31 82 ILE A CA 1
ATOM 627 C C . ILE A 1 82 ? -0.388 -5.755 -2.620 1.00 97.31 82 ILE A C 1
ATOM 629 O O . ILE A 1 82 ? -1.407 -5.068 -2.573 1.00 97.31 82 ILE A O 1
ATOM 633 N N . LYS A 1 83 ? -0.240 -6.885 -1.932 1.00 97.12 83 LYS A N 1
ATOM 634 C CA . LYS A 1 83 ? -1.214 -7.376 -0.959 1.00 97.12 83 LYS A CA 1
ATOM 635 C C . LYS A 1 83 ? -0.785 -6.927 0.431 1.00 97.12 83 LYS A C 1
ATOM 637 O O . LYS A 1 83 ? 0.284 -7.319 0.905 1.00 97.12 83 LYS A O 1
ATOM 642 N N . ILE A 1 84 ? -1.610 -6.109 1.067 1.00 96.94 84 ILE A N 1
ATOM 643 C CA . ILE A 1 84 ? -1.492 -5.780 2.483 1.00 96.94 84 ILE A CA 1
ATOM 644 C C . ILE A 1 84 ? -2.344 -6.805 3.230 1.00 96.94 84 ILE A C 1
ATOM 646 O O . ILE A 1 84 ? -3.521 -6.990 2.928 1.00 96.94 84 ILE A O 1
ATOM 650 N N . GLU A 1 85 ? -1.718 -7.535 4.150 1.00 95.94 85 GLU A N 1
ATOM 651 C CA . GLU A 1 85 ? -2.382 -8.589 4.920 1.00 95.94 85 GLU A CA 1
ATOM 652 C C . GLU A 1 85 ? -3.581 -8.022 5.681 1.00 95.94 85 GLU A C 1
ATOM 654 O O . GLU A 1 85 ? -3.458 -6.985 6.333 1.00 95.94 85 GLU A O 1
ATOM 659 N N . ASN A 1 86 ? -4.714 -8.729 5.623 1.00 96.44 86 ASN A N 1
ATOM 660 C CA . ASN A 1 86 ? -5.957 -8.318 6.275 1.00 96.44 86 ASN A CA 1
ATOM 661 C C . ASN A 1 86 ? -5.738 -7.979 7.754 1.00 96.44 86 ASN A C 1
ATOM 663 O O . ASN A 1 86 ? -6.110 -6.900 8.199 1.00 96.44 86 ASN A O 1
ATOM 667 N N . GLN A 1 87 ? -5.015 -8.845 8.473 1.00 95.25 87 GLN A N 1
ATOM 668 C CA . GLN A 1 87 ? -4.708 -8.646 9.886 1.00 95.25 87 GLN A CA 1
ATOM 669 C C . GLN A 1 87 ? -4.060 -7.282 10.156 1.00 95.25 87 GLN A C 1
ATOM 671 O O . GLN A 1 87 ? -4.457 -6.604 11.090 1.00 95.25 87 GLN A O 1
ATOM 676 N N . LYS A 1 88 ? -3.139 -6.816 9.300 1.00 94.62 88 LYS A N 1
ATOM 677 C CA . LYS A 1 88 ? -2.483 -5.507 9.474 1.00 94.62 88 LYS A CA 1
ATOM 678 C C . LYS A 1 88 ? -3.433 -4.331 9.274 1.00 94.62 88 LYS A C 1
ATOM 680 O O . LYS A 1 88 ? -3.211 -3.266 9.840 1.00 94.62 88 LYS A O 1
ATOM 685 N N . VAL A 1 89 ? -4.448 -4.500 8.430 1.00 96.38 89 VAL A N 1
ATOM 686 C CA . VAL A 1 89 ? -5.497 -3.497 8.217 1.00 96.38 89 VAL A CA 1
ATOM 687 C C . VAL A 1 89 ? -6.442 -3.481 9.417 1.00 96.38 89 VAL A C 1
ATOM 689 O O . VAL A 1 89 ? -6.720 -2.415 9.960 1.00 96.38 89 VAL A O 1
ATOM 692 N N . CYS A 1 90 ? -6.881 -4.660 9.857 1.00 95.31 90 CYS A N 1
ATOM 693 C CA . CYS A 1 90 ? -7.809 -4.840 10.970 1.00 95.31 90 CYS A CA 1
ATOM 694 C C . CYS A 1 90 ? -7.207 -4.429 12.321 1.00 95.31 90 CYS A C 1
ATOM 696 O O . CYS A 1 90 ? -7.886 -3.776 13.110 1.00 95.31 90 CYS A O 1
ATOM 698 N N . ASP A 1 91 ? -5.930 -4.731 12.568 1.00 94.31 91 ASP A N 1
ATOM 699 C CA . ASP A 1 91 ? -5.218 -4.339 13.794 1.00 94.31 91 ASP A CA 1
ATOM 700 C C . ASP A 1 91 ? -5.153 -2.818 13.971 1.00 94.31 91 A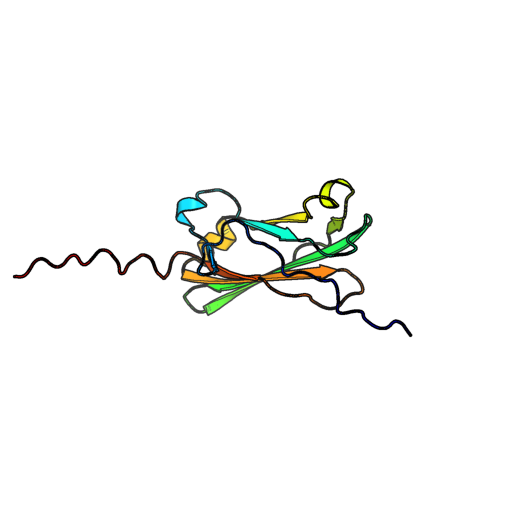SP A C 1
ATOM 702 O O . ASP A 1 91 ? -5.080 -2.330 15.094 1.00 94.31 91 ASP A O 1
ATOM 706 N N . ALA A 1 92 ? -5.202 -2.065 12.870 1.00 95.62 92 ALA A N 1
ATOM 707 C CA . ALA A 1 92 ? -5.169 -0.609 12.865 1.00 95.62 92 ALA A CA 1
ATOM 708 C C . ALA A 1 92 ? -6.543 0.023 12.560 1.00 95.62 92 ALA A C 1
ATOM 710 O O . ALA A 1 92 ? -6.613 1.198 12.191 1.00 95.62 92 ALA A O 1
ATOM 711 N N . ALA A 1 93 ? -7.640 -0.730 12.709 1.00 95.69 93 ALA A N 1
ATOM 712 C CA . ALA A 1 93 ? -9.000 -0.230 12.511 1.00 95.69 93 ALA A CA 1
ATOM 713 C C . ALA A 1 93 ? -9.309 0.973 13.425 1.00 95.69 93 ALA A C 1
ATOM 715 O O . ALA A 1 93 ? -9.069 0.943 14.628 1.00 95.69 93 ALA A O 1
ATOM 716 N N . GLY A 1 94 ? -9.867 2.038 12.852 1.00 94.38 94 GLY A N 1
ATOM 717 C CA . GLY A 1 94 ? -10.033 3.354 13.481 1.00 94.38 94 GLY A CA 1
ATOM 718 C C . GLY A 1 94 ? -8.794 4.255 13.390 1.00 94.38 94 GLY A C 1
ATOM 719 O O . GLY A 1 94 ? -8.800 5.361 13.924 1.00 94.38 94 GLY A O 1
ATOM 720 N N . GLY A 1 95 ? -7.725 3.783 12.748 1.00 96.38 95 GLY A N 1
ATOM 721 C CA . GLY A 1 95 ? -6.492 4.520 12.510 1.00 96.38 95 GLY A CA 1
ATOM 722 C C . GLY A 1 95 ? -6.365 5.061 11.085 1.00 96.38 95 GLY A C 1
ATOM 723 O O . GLY A 1 95 ? -7.340 5.263 10.355 1.00 96.38 95 GLY A O 1
ATOM 724 N N . TRP A 1 96 ? -5.121 5.292 10.675 1.00 96.94 96 TRP A N 1
ATOM 725 C CA . TRP A 1 96 ? -4.764 5.796 9.352 1.00 96.94 96 TRP A CA 1
ATOM 726 C C . TRP A 1 96 ? -3.453 5.192 8.852 1.00 96.94 96 TRP A C 1
ATOM 728 O O . TRP A 1 96 ? -2.611 4.733 9.624 1.00 96.94 96 TRP A O 1
ATOM 738 N N . ALA A 1 97 ? -3.254 5.246 7.539 1.00 97.69 97 ALA A N 1
ATOM 739 C CA . ALA A 1 97 ? -2.045 4.769 6.891 1.00 97.69 97 ALA A CA 1
ATOM 740 C C . ALA A 1 97 ? -1.685 5.574 5.639 1.00 97.69 97 ALA A C 1
ATOM 742 O O . ALA A 1 97 ? -2.535 6.175 4.979 1.00 97.69 97 ALA A O 1
ATOM 743 N N . PHE A 1 98 ? -0.407 5.524 5.281 1.00 97.19 98 PHE A N 1
ATOM 744 C CA . PHE A 1 98 ? 0.118 5.869 3.973 1.00 97.19 98 PHE A CA 1
ATOM 745 C C . PHE A 1 98 ? 0.681 4.623 3.298 1.00 97.19 98 PHE A C 1
ATOM 747 O O . PHE A 1 98 ? 1.536 3.930 3.851 1.00 97.19 98 PHE A O 1
ATOM 754 N N . PHE A 1 99 ? 0.285 4.418 2.049 1.00 97.25 99 PHE A N 1
AT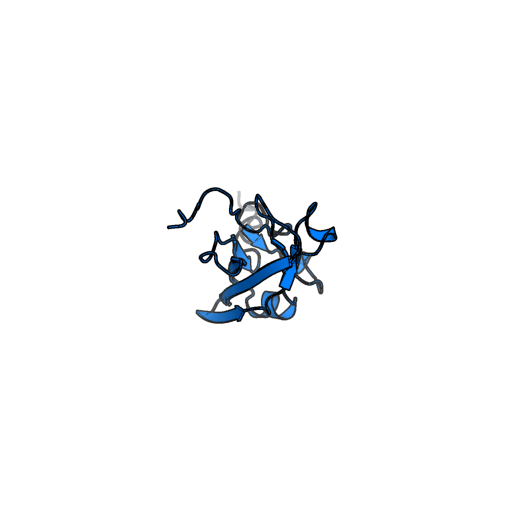OM 755 C CA . PHE A 1 99 ? 0.977 3.528 1.133 1.00 97.25 99 PHE A CA 1
ATOM 756 C C . PHE A 1 99 ? 1.882 4.334 0.200 1.00 97.25 99 PHE A C 1
ATOM 758 O O . PHE A 1 99 ? 1.434 5.282 -0.451 1.00 97.25 99 PHE A O 1
ATOM 765 N N . SER A 1 100 ? 3.157 3.972 0.124 1.00 95.44 100 SER A N 1
ATOM 766 C CA . SER A 1 100 ? 4.134 4.584 -0.776 1.00 95.44 100 SER A CA 1
ATOM 767 C C . SER A 1 100 ? 5.035 3.528 -1.406 1.00 95.44 100 SER A C 1
ATOM 769 O O . SER A 1 100 ? 4.997 2.347 -1.057 1.00 95.44 100 SER A O 1
ATOM 771 N N . TYR A 1 101 ? 5.836 3.947 -2.379 1.00 95.00 101 TYR A N 1
ATOM 772 C CA . TYR A 1 101 ? 6.865 3.103 -2.963 1.00 95.00 101 TYR A CA 1
ATOM 773 C C . TYR A 1 101 ? 8.074 3.933 -3.385 1.00 95.00 101 TYR A C 1
ATOM 775 O O . TYR A 1 101 ? 7.985 5.145 -3.593 1.00 95.00 101 TYR A O 1
ATOM 783 N N . THR A 1 102 ? 9.201 3.248 -3.539 1.00 92.81 102 THR A N 1
ATOM 784 C CA . THR A 1 102 ? 10.437 3.801 -4.097 1.00 92.81 102 THR A CA 1
ATOM 785 C C . THR A 1 102 ? 10.898 2.904 -5.234 1.00 92.81 102 THR A C 1
ATOM 787 O O . THR A 1 102 ? 10.933 1.686 -5.075 1.00 92.81 102 THR A O 1
ATOM 790 N N . VAL A 1 103 ? 11.293 3.483 -6.366 1.00 91.88 103 VAL A N 1
ATOM 791 C CA . VAL A 1 103 ? 12.045 2.758 -7.403 1.00 91.88 103 VAL A CA 1
ATOM 792 C C . VAL A 1 103 ? 13.532 2.892 -7.077 1.00 91.88 103 VAL A C 1
ATOM 794 O O . VAL A 1 103 ? 13.995 3.989 -6.773 1.00 91.88 103 VAL A O 1
ATOM 797 N N . VAL A 1 104 ? 14.299 1.800 -7.075 1.00 86.88 104 VAL A N 1
ATOM 798 C CA . VAL A 1 104 ? 15.738 1.841 -6.755 1.00 86.88 104 VAL A CA 1
ATOM 799 C C . VAL A 1 104 ? 16.456 2.819 -7.687 1.00 86.88 104 VAL A C 1
ATOM 801 O O . VAL A 1 104 ? 16.363 2.714 -8.904 1.00 86.88 104 VAL A O 1
ATOM 804 N N . GLY A 1 105 ? 17.190 3.768 -7.100 1.00 81.19 105 GLY A N 1
ATOM 805 C CA . GLY A 1 105 ? 17.840 4.858 -7.837 1.00 81.19 105 GLY A CA 1
ATOM 806 C C . GLY A 1 105 ? 16.985 6.125 -7.979 1.00 81.19 105 GLY A C 1
ATOM 807 O O . GLY A 1 105 ? 17.492 7.138 -8.455 1.00 81.19 105 GLY A O 1
ATOM 808 N N . ALA A 1 106 ? 15.731 6.100 -7.520 1.00 77.19 106 ALA A N 1
ATOM 809 C CA . ALA A 1 106 ? 14.862 7.262 -7.363 1.00 77.19 106 ALA A CA 1
ATOM 810 C C . ALA A 1 106 ? 14.683 7.634 -5.876 1.00 77.19 106 ALA A C 1
ATOM 812 O O . ALA A 1 106 ? 15.038 6.873 -4.972 1.00 77.19 106 ALA A O 1
ATOM 813 N N . GLN A 1 107 ? 14.147 8.831 -5.622 1.00 73.69 107 GLN A N 1
ATOM 814 C CA . GLN A 1 107 ? 13.701 9.231 -4.282 1.00 73.69 107 GLN A CA 1
ATOM 815 C C . GLN A 1 107 ? 12.352 8.580 -3.942 1.00 73.69 107 GLN A C 1
ATOM 817 O O . GLN A 1 107 ? 11.690 8.027 -4.819 1.00 73.69 107 GLN A O 1
ATOM 822 N N . GLU A 1 108 ? 11.951 8.643 -2.669 1.00 70.12 108 GLU A N 1
ATOM 823 C CA . GLU A 1 108 ? 10.616 8.206 -2.249 1.00 70.12 108 GLU A CA 1
ATOM 824 C C . GLU A 1 108 ? 9.535 9.022 -2.970 1.00 70.12 108 GLU A C 1
ATOM 826 O O . GLU A 1 108 ? 9.663 10.237 -3.149 1.00 70.12 108 GLU A O 1
ATOM 831 N N . LEU A 1 109 ? 8.487 8.332 -3.410 1.00 84.38 109 LEU A N 1
ATOM 832 C CA . LEU A 1 109 ? 7.497 8.874 -4.331 1.00 84.38 109 LEU A CA 1
ATOM 833 C C . LEU A 1 109 ? 6.219 9.304 -3.601 1.00 84.38 109 LEU A C 1
ATOM 835 O O . LEU A 1 109 ? 6.117 9.250 -2.372 1.00 84.38 109 LEU A O 1
ATOM 839 N N . LEU A 1 110 ? 5.238 9.778 -4.372 1.00 86.12 110 LEU A N 1
ATOM 840 C CA . LEU A 1 110 ? 3.936 10.201 -3.858 1.00 86.12 110 LEU A CA 1
ATOM 841 C C . LEU A 1 110 ? 3.269 9.085 -3.039 1.00 86.12 110 LEU A C 1
ATOM 843 O O . LEU A 1 110 ? 3.421 7.899 -3.329 1.00 86.12 110 LEU A O 1
ATOM 847 N N . ARG A 1 111 ? 2.505 9.474 -2.015 1.00 92.44 111 ARG A N 1
ATOM 848 C CA . ARG A 1 111 ? 1.899 8.544 -1.053 1.00 92.44 111 ARG A CA 1
ATOM 849 C C . ARG A 1 111 ? 0.379 8.580 -1.128 1.00 92.44 111 ARG A C 1
ATOM 851 O O . ARG A 1 111 ? -0.205 9.656 -1.260 1.00 92.44 111 ARG A O 1
ATOM 858 N N . GLN A 1 112 ? -0.264 7.424 -0.996 1.00 96.44 112 GLN A N 1
ATOM 859 C CA . GLN A 1 112 ? -1.707 7.298 -0.819 1.00 96.44 112 GLN A CA 1
ATOM 860 C C . GLN A 1 112 ? -2.065 7.206 0.648 1.00 96.44 112 GLN A C 1
ATOM 862 O O . GLN A 1 112 ? -1.788 6.209 1.298 1.00 96.44 112 GLN A O 1
ATOM 867 N N . PHE A 1 113 ? -2.682 8.276 1.141 1.00 96.31 113 PHE A N 1
ATOM 868 C CA . PHE A 1 113 ? -3.315 8.311 2.447 1.00 96.31 113 PHE A CA 1
ATOM 869 C C . PHE A 1 113 ? -4.614 7.510 2.443 1.00 96.31 113 PHE A C 1
ATOM 871 O O . PHE A 1 113 ? -5.356 7.563 1.458 1.00 96.31 113 PHE A O 1
ATOM 878 N N . CYS A 1 114 ? -4.905 6.838 3.548 1.00 96.25 114 CYS A N 1
ATOM 879 C CA . CYS A 1 114 ? -6.214 6.272 3.815 1.00 96.25 114 CYS A CA 1
ATOM 880 C C . CYS A 1 114 ? -6.510 6.175 5.312 1.00 96.25 114 CYS A C 1
ATOM 882 O O . CYS A 1 114 ? -5.603 5.971 6.120 1.00 96.25 114 CYS A O 1
ATOM 884 N N . TYR A 1 115 ? -7.787 6.291 5.661 1.00 97.00 115 TYR A N 1
ATOM 885 C CA . TYR A 1 115 ? -8.317 5.878 6.954 1.00 97.00 115 TYR A CA 1
ATOM 886 C C . TYR A 1 115 ? -8.649 4.388 6.922 1.00 97.00 115 TYR A C 1
ATOM 888 O O . TYR A 1 115 ? -9.090 3.861 5.898 1.00 97.00 115 TYR A O 1
ATOM 896 N N . LEU A 1 116 ? -8.443 3.710 8.046 1.00 95.38 116 LEU A N 1
ATOM 897 C CA . LEU A 1 116 ? -8.714 2.284 8.178 1.00 95.38 116 LEU A CA 1
ATOM 898 C C . LEU A 1 116 ? -10.021 2.119 8.948 1.00 95.38 116 LEU A C 1
ATOM 900 O O . LEU A 1 116 ? -10.064 2.362 10.148 1.00 95.38 116 LEU A O 1
ATOM 904 N N . GLY A 1 117 ? -11.094 1.744 8.259 1.00 90.88 117 GLY A N 1
ATOM 905 C CA . GLY A 1 117 ? -12.448 1.740 8.805 1.00 90.88 117 GLY A CA 1
ATOM 906 C C . GLY A 1 117 ? -13.209 3.037 8.521 1.00 90.88 117 GLY A C 1
ATOM 907 O O . GLY A 1 117 ? -12.632 4.106 8.303 1.00 90.88 117 GLY A O 1
ATOM 908 N N . LEU A 1 118 ? -14.537 2.929 8.524 1.00 85.38 118 LEU A N 1
ATOM 909 C CA . LEU A 1 118 ? -15.439 4.033 8.206 1.00 85.38 118 LEU A CA 1
ATOM 910 C C . LEU A 1 118 ? -15.576 4.994 9.395 1.00 85.38 118 LEU A C 1
ATOM 912 O O . LEU A 1 118 ? -16.078 4.620 10.457 1.00 85.38 118 LEU A O 1
ATOM 916 N N . HIS A 1 119 ? -15.193 6.253 9.201 1.00 71.44 119 HIS A N 1
ATOM 917 C CA . HIS A 1 119 ? -15.346 7.324 10.185 1.00 71.44 119 HIS A CA 1
ATOM 918 C C . HIS A 1 119 ? -16.626 8.138 9.939 1.00 71.44 119 HIS A C 1
ATOM 920 O O . HIS A 1 119 ? -17.207 8.680 10.882 1.00 71.44 119 HIS A O 1
ATOM 926 N N . PHE A 1 120 ? -17.122 8.185 8.697 1.00 60.66 120 PHE A N 1
ATOM 927 C CA . PHE A 1 120 ? -18.231 9.068 8.307 1.00 60.66 120 PHE A CA 1
ATOM 928 C C . PHE A 1 120 ? -19.614 8.400 8.182 1.00 60.66 120 PHE A C 1
ATOM 930 O O . PHE A 1 120 ? -20.594 9.076 7.863 1.00 60.66 120 PHE A O 1
ATOM 937 N N . THR A 1 121 ? -19.765 7.108 8.496 1.00 54.16 121 THR A N 1
ATOM 938 C CA . THR A 1 121 ? -21.045 6.385 8.313 1.00 54.16 121 THR A CA 1
ATOM 939 C C . THR A 1 121 ? -21.956 6.307 9.544 1.00 54.16 121 THR A C 1
ATOM 941 O O . THR A 1 121 ? -23.154 6.072 9.389 1.00 54.16 121 THR A O 1
ATOM 944 N N . LYS A 1 122 ? -21.480 6.587 10.768 1.00 47.12 122 LYS A N 1
ATOM 945 C CA . LYS A 1 122 ? -22.315 6.466 11.990 1.00 47.12 122 LYS A CA 1
ATOM 946 C C . LYS A 1 122 ? -23.303 7.615 12.256 1.00 47.12 122 LYS A C 1
ATOM 948 O O . LYS A 1 122 ? -24.169 7.465 13.114 1.00 47.12 122 LYS A O 1
ATOM 953 N N . PHE A 1 123 ? -23.243 8.733 11.529 1.00 47.12 123 PHE A N 1
ATOM 954 C CA . PHE A 1 123 ? -24.078 9.915 11.822 1.00 47.12 123 PHE A CA 1
ATOM 955 C C . PHE A 1 123 ? -25.417 10.001 11.067 1.00 47.12 123 PHE A C 1
ATOM 957 O O . PHE A 1 123 ? -26.193 10.917 11.328 1.00 47.12 123 PHE A O 1
ATOM 964 N N . ARG A 1 124 ? -25.742 9.068 10.161 1.00 46.59 124 ARG A N 1
ATOM 965 C CA . ARG A 1 124 ? -26.968 9.160 9.336 1.00 46.59 124 ARG A CA 1
ATOM 966 C C . ARG A 1 124 ? -28.215 8.444 9.878 1.00 46.59 124 ARG A C 1
ATOM 968 O O . ARG A 1 124 ? -29.252 8.519 9.228 1.00 46.59 124 ARG A O 1
ATOM 975 N N . SER A 1 125 ? -28.169 7.832 11.067 1.00 44.88 125 SER A N 1
ATOM 976 C CA . SER A 1 125 ? -29.315 7.078 11.624 1.00 44.88 125 SER A CA 1
ATOM 977 C C . SER A 1 125 ? -30.029 7.712 12.825 1.00 44.88 125 SER A C 1
ATOM 979 O O . SER A 1 125 ? -30.862 7.050 13.439 1.00 44.88 125 SER A O 1
ATOM 981 N N . ILE A 1 126 ? -29.797 8.988 13.156 1.00 50.00 126 ILE A N 1
ATOM 982 C CA . ILE A 1 126 ? -30.676 9.689 14.111 1.00 50.00 126 ILE A CA 1
ATOM 983 C C . ILE A 1 126 ? -31.844 10.276 13.319 1.00 50.00 126 ILE A C 1
ATOM 985 O O . ILE A 1 126 ? -31.838 11.437 12.914 1.00 50.00 126 ILE A O 1
ATOM 989 N N . ASN A 1 127 ? -32.824 9.423 13.034 1.00 43.09 127 ASN A N 1
ATOM 990 C CA . ASN A 1 127 ? -34.075 9.848 12.433 1.00 43.09 127 ASN A CA 1
ATOM 991 C C . ASN A 1 127 ? -34.878 10.635 13.474 1.00 43.09 127 ASN A C 1
ATOM 993 O O . ASN A 1 127 ? -35.131 10.154 14.580 1.00 43.09 127 ASN A O 1
ATOM 997 N N . LEU A 1 128 ? -35.255 11.854 13.094 1.00 47.75 128 LEU A N 1
ATOM 998 C CA . LEU A 1 128 ? -36.177 12.715 13.815 1.00 47.75 128 LEU A CA 1
ATOM 999 C C . LEU A 1 128 ? -37.533 12.009 13.965 1.00 47.75 128 LEU A C 1
ATOM 1001 O O . LEU A 1 128 ? -38.317 11.942 13.024 1.00 47.75 128 LEU A O 1
ATOM 1005 N N . GLN A 1 129 ? -37.836 11.533 15.167 1.00 48.12 129 GLN A N 1
ATOM 1006 C CA . GLN A 1 129 ? -39.210 11.382 15.634 1.00 48.12 129 GLN A CA 1
ATOM 1007 C C . GLN A 1 129 ? -39.348 12.222 16.892 1.00 48.12 129 GLN A C 1
ATOM 1009 O O . GLN A 1 129 ? -39.000 11.763 17.970 1.00 48.12 129 GLN A O 1
ATOM 1014 N N . LEU A 1 130 ? -39.787 13.466 16.720 1.00 45.44 130 LEU A N 1
ATOM 1015 C CA . LEU A 1 130 ? -40.435 14.303 17.730 1.00 45.44 130 LEU A CA 1
ATOM 1016 C C . LEU A 1 130 ? -40.849 15.596 17.019 1.00 45.44 130 LEU A C 1
ATOM 1018 O O . LEU A 1 130 ? -40.094 16.559 17.075 1.00 45.44 130 LEU A O 1
ATOM 1022 N N . ILE A 1 131 ? -41.983 15.571 16.306 1.00 53.00 131 ILE A N 1
ATOM 1023 C CA . ILE A 1 131 ? -43.076 16.566 16.370 1.00 53.00 131 ILE A CA 1
ATOM 1024 C C . ILE A 1 131 ? -44.363 15.848 15.956 1.00 53.00 131 ILE A C 1
ATOM 1026 O O . ILE A 1 131 ? -44.326 15.168 14.906 1.00 53.00 131 ILE A O 1
#

pLDDT: mean 86.54, std 17.49, range [35.41, 97.94]

Foldseek 3Di:
DDDQPLPKFDAKDFPQADPQQEHALVVCDQFFGKIFGDIGPDDFQWWKWKWKWWAAQVRHIDIDIDGTDTDDPVCNPPGDIDTHHSCVLVVRAQIKIWIWMDTVVHDTHHIRIHHRHDPPPPPPPPDDDDD

Organism: NCBI:txid237609

Sequence (131 aa):
MSVLRTSGFEKPRIPDLNEFNEVDIDQLGDGPLLAIIKYAGMQVGDLVAPRWVGAGPTGEVFDDIKARLPVLEEYLENGLVIKIENQKVCDAAGGWAFFSYTVVGAQELLRQFCYLGLHFTKFRSINLQLI

Radius of gyration: 17.59 Å; chains: 1; bounding box: 68×28×38 Å